Protein AF-A0A2X0QXG5-F1 (afdb_monomer_lite)

pLDDT: mean 84.21, std 16.76, range [37.66, 98.19]

Structure (mmCIF, N/CA/C/O backbone):
data_AF-A0A2X0QXG5-F1
#
_entry.id   AF-A0A2X0QXG5-F1
#
loop_
_atom_site.group_PDB
_atom_site.id
_atom_site.type_symbol
_atom_site.label_atom_id
_atom_site.label_alt_id
_atom_site.label_comp_id
_atom_site.label_asym_id
_atom_site.label_entity_id
_atom_site.label_seq_id
_atom_site.pdbx_PDB_ins_code
_atom_site.Cartn_x
_atom_site.Cartn_y
_atom_site.Cartn_z
_atom_site.occupancy
_atom_site.B_iso_or_equiv
_atom_site.auth_seq_id
_atom_site.auth_comp_id
_atom_site.auth_asym_id
_atom_site.auth_atom_id
_atom_site.pdbx_PDB_model_num
ATOM 1 N N . MET A 1 1 ? 13.123 12.996 -19.756 1.00 46.84 1 MET A N 1
ATOM 2 C CA . MET A 1 1 ? 12.658 12.753 -18.371 1.00 46.84 1 MET A CA 1
ATOM 3 C C . MET A 1 1 ? 13.563 11.671 -17.808 1.00 46.84 1 MET A C 1
ATOM 5 O O . MET A 1 1 ? 13.682 10.649 -18.463 1.00 46.84 1 MET A O 1
ATOM 9 N N . VAL A 1 2 ? 14.265 11.907 -16.695 1.00 45.12 2 VAL A N 1
ATOM 10 C CA . VAL A 1 2 ? 15.349 11.027 -16.186 1.00 45.12 2 VAL A CA 1
ATOM 11 C C . VAL A 1 2 ? 14.906 9.557 -16.046 1.00 45.12 2 VAL A C 1
ATOM 13 O O . VAL A 1 2 ? 15.697 8.640 -16.245 1.00 45.12 2 VAL A O 1
ATOM 16 N N . ASP A 1 3 ? 13.615 9.329 -15.811 1.00 49.81 3 ASP A N 1
ATOM 17 C CA . ASP A 1 3 ? 13.013 7.997 -15.715 1.00 49.81 3 ASP A CA 1
ATOM 18 C C . ASP A 1 3 ? 13.020 7.207 -17.041 1.00 49.81 3 ASP A C 1
ATOM 20 O O . ASP A 1 3 ? 13.172 5.988 -17.020 1.00 49.81 3 ASP A O 1
ATOM 24 N N . GLN A 1 4 ? 12.925 7.879 -18.197 1.00 52.50 4 GLN A N 1
ATOM 25 C CA . GLN A 1 4 ? 12.982 7.230 -19.519 1.00 52.50 4 GLN A CA 1
ATOM 26 C C . GLN A 1 4 ? 14.390 6.722 -19.856 1.00 52.50 4 GLN A C 1
ATOM 28 O O . GLN A 1 4 ? 14.533 5.674 -20.478 1.00 52.50 4 GLN A O 1
ATOM 33 N N . GLU A 1 5 ? 15.429 7.438 -19.423 1.00 55.03 5 GLU A N 1
ATOM 34 C CA . GLU A 1 5 ? 16.825 7.057 -19.672 1.00 55.03 5 GLU A CA 1
ATOM 35 C C . GLU A 1 5 ? 17.264 5.901 -18.761 1.00 55.03 5 GLU A C 1
ATOM 37 O O . GLU A 1 5 ? 17.983 5.007 -19.199 1.00 55.03 5 GLU A O 1
ATOM 42 N N . ILE A 1 6 ? 16.783 5.873 -17.510 1.00 56.31 6 ILE A N 1
ATOM 43 C CA . ILE A 1 6 ? 17.061 4.783 -16.560 1.00 56.31 6 ILE A CA 1
ATOM 44 C C . ILE A 1 6 ? 16.283 3.512 -16.930 1.00 56.31 6 ILE A C 1
ATOM 46 O O . ILE A 1 6 ? 16.838 2.419 -16.839 1.00 56.31 6 ILE A O 1
ATOM 50 N N . GLY A 1 7 ? 15.030 3.637 -17.382 1.00 54.19 7 GLY A N 1
ATOM 51 C CA . GLY A 1 7 ? 14.205 2.497 -17.802 1.00 54.19 7 GLY A CA 1
ATOM 52 C C . GLY A 1 7 ? 14.718 1.771 -19.052 1.00 54.19 7 GLY A C 1
ATOM 53 O O . GLY A 1 7 ? 14.403 0.600 -19.239 1.00 54.19 7 GLY A O 1
ATOM 54 N N . ALA A 1 8 ? 15.541 2.431 -19.875 1.00 56.75 8 ALA A N 1
ATOM 55 C CA . ALA A 1 8 ? 16.161 1.846 -21.066 1.00 56.75 8 ALA A CA 1
ATOM 56 C C . ALA A 1 8 ? 17.422 1.007 -20.767 1.00 56.75 8 ALA A C 1
ATOM 58 O O . ALA A 1 8 ? 17.958 0.358 -21.666 1.00 56.75 8 ALA A O 1
ATOM 59 N N . LEU A 1 9 ? 17.924 1.014 -19.526 1.00 51.09 9 LEU A N 1
ATOM 60 C CA . LEU A 1 9 ? 19.074 0.200 -19.134 1.00 51.09 9 LEU A CA 1
ATOM 61 C C . LEU A 1 9 ? 18.639 -1.250 -18.895 1.00 51.09 9 LEU A C 1
ATOM 63 O O . LEU A 1 9 ? 17.726 -1.527 -18.114 1.00 51.09 9 LEU A O 1
ATOM 67 N N . THR A 1 10 ? 19.345 -2.196 -19.511 1.00 48.00 10 THR A N 1
ATOM 68 C CA . THR A 1 10 ? 19.063 -3.631 -19.387 1.00 48.00 10 THR A CA 1
ATOM 69 C C . THR A 1 10 ? 19.078 -4.068 -17.916 1.00 48.00 10 THR A C 1
ATOM 71 O O . THR A 1 10 ? 20.074 -3.900 -17.210 1.00 48.00 10 THR A O 1
ATOM 74 N N . GLY A 1 11 ? 17.954 -4.612 -17.436 1.00 56.47 11 GLY A N 1
ATOM 75 C CA . GLY A 1 11 ? 17.733 -4.981 -16.027 1.00 56.47 11 GLY A CA 1
ATOM 76 C C . GLY A 1 11 ? 17.041 -3.915 -15.159 1.00 56.47 11 GLY A C 1
ATOM 77 O O . GLY A 1 11 ? 16.532 -4.257 -14.091 1.00 56.47 11 GLY A O 1
ATOM 78 N N . TYR A 1 12 ? 16.950 -2.667 -15.628 1.00 53.38 12 TYR A N 1
ATOM 79 C CA . TYR A 1 12 ? 16.123 -1.596 -15.047 1.00 53.38 12 TYR A CA 1
ATOM 80 C C . TYR A 1 12 ? 14.772 -1.432 -15.754 1.00 53.38 12 TYR A C 1
ATOM 82 O O . TYR A 1 12 ? 13.880 -0.791 -15.210 1.00 53.38 12 TYR A O 1
ATOM 90 N N . GLU 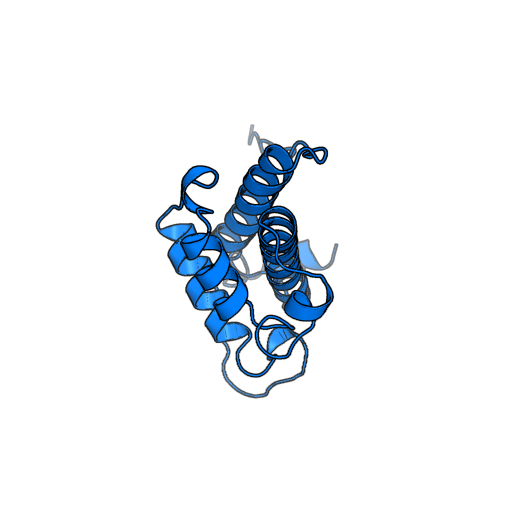A 1 13 ? 14.569 -2.116 -16.881 1.00 60.72 13 GLU A N 1
ATOM 91 C CA . GLU A 1 13 ? 13.291 -2.208 -17.611 1.00 60.72 13 GLU A CA 1
ATOM 92 C C . GLU A 1 13 ? 12.106 -2.599 -16.709 1.00 60.72 13 GLU A C 1
ATOM 94 O O . GLU A 1 13 ? 10.959 -2.235 -16.953 1.00 60.72 13 GLU A O 1
ATOM 99 N N . PHE A 1 14 ? 12.388 -3.334 -15.629 1.00 72.19 14 PHE A N 1
ATOM 100 C CA . PHE A 1 14 ? 11.382 -3.850 -14.707 1.00 72.19 14 PHE A CA 1
ATOM 101 C C . PHE A 1 14 ? 11.354 -3.134 -13.356 1.00 72.19 14 PHE A C 1
ATOM 103 O O . PHE A 1 14 ? 10.534 -3.517 -12.520 1.00 72.19 14 PHE A O 1
ATOM 110 N N . VAL A 1 15 ? 12.235 -2.162 -13.088 1.00 80.81 15 VAL A N 1
ATOM 111 C CA . VAL A 1 15 ? 12.434 -1.571 -11.753 1.00 80.81 15 VAL A CA 1
ATOM 112 C C . VAL A 1 15 ? 12.478 -0.048 -11.843 1.00 80.81 15 VAL A C 1
ATOM 114 O O . VAL A 1 15 ? 13.339 0.523 -12.500 1.00 80.81 15 VAL A O 1
ATOM 117 N N . SER A 1 16 ? 11.585 0.618 -11.115 1.00 85.38 16 SER A N 1
ATOM 118 C CA . SER A 1 16 ? 11.540 2.084 -11.060 1.00 85.38 16 SER A CA 1
ATOM 119 C C . SER A 1 16 ? 12.600 2.658 -10.095 1.00 85.38 16 SER A C 1
ATOM 121 O O . SER A 1 16 ? 13.121 1.942 -9.235 1.00 85.38 16 SER A O 1
ATOM 123 N N . PRO A 1 17 ? 12.929 3.959 -10.138 1.00 86.44 17 PRO A N 1
ATOM 124 C CA . PRO A 1 17 ? 13.794 4.560 -9.124 1.00 86.44 17 PRO A CA 1
ATOM 125 C C . PRO A 1 17 ? 13.221 4.449 -7.698 1.00 86.44 17 PRO A C 1
ATOM 127 O O . PRO A 1 17 ? 12.008 4.400 -7.489 1.00 86.44 17 PRO A O 1
ATOM 130 N N . THR A 1 18 ? 14.091 4.463 -6.679 1.00 87.25 18 THR A N 1
ATOM 131 C CA . THR A 1 18 ? 13.674 4.377 -5.258 1.00 87.25 18 THR A CA 1
ATOM 132 C C . THR A 1 18 ? 12.596 5.406 -4.866 1.00 87.25 18 THR A C 1
ATOM 134 O O . THR A 1 18 ? 11.663 5.013 -4.160 1.00 87.25 18 THR A O 1
ATOM 137 N N . PRO A 1 19 ? 12.648 6.679 -5.319 1.00 88.94 19 PRO A N 1
ATOM 138 C CA . PRO A 1 19 ? 11.583 7.645 -5.046 1.00 88.94 19 PRO A CA 1
ATOM 139 C C . PRO A 1 19 ? 10.197 7.198 -5.530 1.00 88.94 19 PRO A C 1
ATOM 141 O O . PRO A 1 19 ? 9.219 7.389 -4.812 1.00 88.94 19 PRO A O 1
ATOM 144 N N . ALA A 1 20 ? 10.104 6.535 -6.686 1.00 91.25 20 ALA A N 1
ATOM 145 C CA . ALA A 1 20 ? 8.836 6.019 -7.199 1.00 91.25 20 ALA A CA 1
ATOM 146 C C . ALA A 1 20 ? 8.270 4.913 -6.294 1.00 91.25 20 ALA A C 1
ATOM 148 O O . ALA A 1 20 ? 7.096 4.950 -5.926 1.00 91.25 20 ALA A O 1
ATOM 149 N N . TYR A 1 21 ? 9.113 3.981 -5.831 1.00 92.06 21 TYR A N 1
ATOM 150 C CA . TYR A 1 21 ? 8.695 2.976 -4.843 1.00 92.06 21 TYR A CA 1
ATOM 151 C C . TYR A 1 21 ? 8.288 3.594 -3.508 1.00 92.06 21 TYR A C 1
ATOM 153 O O . TYR A 1 21 ? 7.337 3.118 -2.890 1.00 92.06 21 TYR A O 1
ATOM 161 N N . PHE A 1 22 ? 8.989 4.635 -3.051 1.00 91.25 22 PHE A N 1
ATOM 162 C CA . PHE A 1 22 ? 8.617 5.359 -1.839 1.00 91.25 22 PHE A CA 1
ATOM 163 C C . PHE A 1 22 ? 7.214 5.966 -1.970 1.00 91.25 22 PHE A C 1
ATOM 165 O O . PHE A 1 22 ? 6.382 5.757 -1.086 1.00 91.25 22 PHE A O 1
ATOM 172 N N . LEU A 1 23 ? 6.933 6.645 -3.085 1.00 93.50 23 LEU A N 1
ATOM 173 C CA . LEU A 1 23 ? 5.630 7.256 -3.353 1.00 93.50 23 LEU A CA 1
ATOM 174 C C . LEU A 1 23 ? 4.520 6.214 -3.499 1.00 93.50 23 LEU A C 1
ATOM 176 O O . LEU A 1 23 ? 3.494 6.345 -2.837 1.00 93.50 23 LEU A O 1
ATOM 180 N N . ALA A 1 24 ? 4.727 5.155 -4.286 1.00 94.69 24 ALA A N 1
ATOM 181 C CA . ALA A 1 24 ? 3.734 4.093 -4.453 1.00 94.69 24 ALA A CA 1
ATOM 182 C C . ALA A 1 24 ? 3.414 3.400 -3.123 1.00 94.69 24 ALA A C 1
ATOM 184 O O . ALA A 1 24 ? 2.250 3.235 -2.764 1.00 94.69 24 ALA A O 1
ATOM 185 N N . MET A 1 25 ? 4.441 3.052 -2.344 1.00 94.75 25 MET A N 1
ATOM 186 C CA . MET A 1 25 ? 4.270 2.442 -1.026 1.00 94.75 25 MET A CA 1
ATOM 187 C C . MET A 1 25 ? 3.493 3.361 -0.077 1.00 94.75 25 MET A C 1
ATOM 189 O O . MET A 1 25 ? 2.566 2.909 0.597 1.00 94.75 25 MET A O 1
ATOM 193 N N . HIS A 1 26 ? 3.831 4.652 -0.050 1.00 93.31 26 HIS A N 1
ATOM 194 C CA . HIS A 1 26 ? 3.142 5.613 0.804 1.00 93.31 26 HIS A CA 1
ATOM 195 C C . HIS A 1 26 ? 1.698 5.864 0.350 1.00 93.31 26 HIS A C 1
ATOM 197 O O . HIS A 1 26 ? 0.801 5.928 1.185 1.00 93.31 26 HIS A O 1
ATOM 203 N N . GLY A 1 27 ? 1.452 5.931 -0.959 1.00 95.56 27 GLY A N 1
ATOM 204 C CA . GLY A 1 27 ? 0.111 6.033 -1.533 1.00 95.56 27 GLY A CA 1
ATOM 205 C C . GLY A 1 27 ? -0.767 4.830 -1.182 1.00 95.56 27 GLY A C 1
ATOM 206 O O . GLY A 1 27 ? -1.913 5.007 -0.770 1.00 95.56 27 GLY A O 1
ATOM 207 N N . ILE A 1 28 ? -0.214 3.614 -1.238 1.00 97.19 28 ILE A N 1
ATOM 208 C CA . ILE A 1 28 ? -0.892 2.392 -0.779 1.00 97.19 28 ILE A CA 1
ATOM 209 C C . ILE A 1 28 ? -1.219 2.488 0.719 1.00 97.19 28 ILE A C 1
ATOM 211 O O . ILE A 1 28 ? -2.348 2.210 1.121 1.00 97.19 28 ILE A O 1
ATOM 215 N N . GLU A 1 29 ? -0.265 2.903 1.562 1.00 96.19 29 GLU A N 1
ATOM 216 C CA . GLU A 1 29 ? -0.502 3.074 3.003 1.00 96.19 29 GLU A CA 1
ATOM 217 C C . GLU A 1 29 ? -1.627 4.083 3.280 1.00 96.19 29 GLU A C 1
ATOM 219 O O . GLU A 1 29 ? -2.518 3.805 4.084 1.00 96.19 29 GLU A O 1
ATOM 224 N N . LEU A 1 30 ? -1.611 5.235 2.606 1.00 95.75 30 LEU A N 1
ATOM 225 C CA . LEU A 1 30 ? -2.638 6.268 2.746 1.00 95.75 30 LEU A CA 1
ATOM 226 C C . LEU A 1 30 ? -4.009 5.780 2.269 1.00 95.75 30 LEU A C 1
ATOM 228 O O . LEU A 1 30 ? -5.003 6.016 2.950 1.00 95.75 30 LEU A O 1
ATOM 232 N N . THR A 1 31 ? -4.057 5.040 1.163 1.00 97.56 31 THR A N 1
ATOM 233 C CA . THR A 1 31 ? -5.290 4.429 0.646 1.00 97.56 31 THR A CA 1
ATOM 234 C C . THR A 1 31 ? -5.896 3.465 1.668 1.00 97.56 31 THR A C 1
ATOM 236 O O . THR A 1 31 ? -7.083 3.543 1.985 1.00 97.56 31 THR A O 1
ATOM 239 N N . LEU A 1 32 ? -5.076 2.594 2.262 1.00 97.88 32 LEU A N 1
ATOM 240 C CA . LEU A 1 32 ? -5.528 1.680 3.314 1.00 97.88 32 LEU A CA 1
ATOM 241 C C . LEU A 1 32 ? -6.002 2.441 4.557 1.00 97.88 32 LEU A C 1
ATOM 243 O O . LEU A 1 32 ? -7.010 2.078 5.154 1.00 97.88 32 LEU A O 1
ATOM 247 N N . LYS A 1 33 ? -5.317 3.520 4.943 1.00 97.00 33 LYS A N 1
ATOM 248 C CA . LYS A 1 33 ? -5.751 4.377 6.055 1.00 97.00 33 LYS A CA 1
ATOM 249 C C . LYS A 1 33 ? -7.082 5.065 5.777 1.00 97.00 33 LYS A C 1
ATOM 251 O O . LYS A 1 33 ? -7.900 5.129 6.686 1.00 97.00 33 LYS A O 1
ATOM 256 N N . ALA A 1 34 ? -7.325 5.522 4.551 1.00 97.00 34 ALA A N 1
ATOM 257 C CA . ALA A 1 34 ? -8.614 6.084 4.157 1.00 97.00 34 ALA A CA 1
ATOM 258 C C . ALA A 1 34 ? -9.737 5.040 4.272 1.00 97.00 34 ALA A C 1
ATOM 260 O O . ALA A 1 34 ? -10.784 5.327 4.849 1.00 97.00 34 ALA A O 1
ATOM 261 N N . PHE A 1 35 ? -9.489 3.803 3.823 1.00 97.94 35 PHE A N 1
ATOM 262 C CA . PHE A 1 35 ? -10.426 2.696 4.026 1.00 97.94 35 PHE A CA 1
ATOM 263 C C . PHE A 1 35 ? -10.685 2.434 5.517 1.00 97.94 35 PHE A C 1
ATOM 265 O O . PHE A 1 35 ? -11.831 2.335 5.943 1.00 97.94 35 PHE A O 1
ATOM 272 N N . LEU A 1 36 ? -9.638 2.363 6.340 1.00 97.88 36 LEU A N 1
ATOM 273 C CA . LEU A 1 36 ? -9.775 2.144 7.781 1.00 97.88 36 LEU A CA 1
ATOM 274 C C . LEU A 1 36 ? -10.534 3.275 8.488 1.00 97.88 36 LEU A C 1
ATOM 276 O O . LEU A 1 36 ? -11.361 2.993 9.355 1.00 97.88 36 LEU A O 1
ATOM 280 N N . LEU A 1 37 ? -10.280 4.527 8.100 1.00 96.94 37 LEU A N 1
ATOM 281 C CA . LEU A 1 37 ? -11.008 5.702 8.579 1.00 96.94 37 LEU A CA 1
ATOM 282 C C . LEU A 1 37 ? -12.501 5.574 8.251 1.00 96.94 37 LEU A C 1
ATOM 284 O O . LEU A 1 37 ? -13.343 5.719 9.132 1.00 96.94 37 LEU A O 1
ATOM 288 N N . TYR A 1 38 ? -12.828 5.214 7.005 1.00 96.62 38 TYR A N 1
ATOM 289 C CA . TYR A 1 38 ? -14.205 4.969 6.572 1.00 96.62 38 TYR A CA 1
ATOM 290 C C . TYR A 1 38 ? -14.878 3.824 7.348 1.00 96.62 38 TYR A C 1
ATOM 292 O O . TYR A 1 38 ? -16.072 3.875 7.629 1.00 96.62 38 TYR A O 1
ATOM 300 N N . ARG A 1 39 ? -14.112 2.806 7.760 1.00 97.00 39 ARG A N 1
ATOM 301 C CA . ARG A 1 39 ? -14.595 1.697 8.604 1.00 97.00 39 ARG A CA 1
ATOM 302 C C . ARG A 1 39 ? -14.630 2.025 10.104 1.00 97.00 39 ARG A C 1
ATOM 304 O O . ARG A 1 39 ? -14.880 1.126 10.905 1.00 97.00 39 ARG A O 1
ATOM 311 N N . GLY A 1 40 ? -14.419 3.285 10.487 1.00 96.50 40 GLY A N 1
ATOM 312 C CA . GLY A 1 40 ? -14.660 3.785 11.841 1.00 96.50 40 GLY A CA 1
ATOM 313 C C . GLY A 1 40 ? -13.433 3.871 12.749 1.00 96.50 40 GLY A C 1
ATOM 314 O O . GLY A 1 40 ? -13.598 4.179 13.927 1.00 96.50 40 GLY A O 1
ATOM 315 N N . LEU A 1 41 ? -12.214 3.631 12.246 1.00 96.94 41 LEU A N 1
ATOM 316 C CA . LEU A 1 41 ? -11.006 3.970 13.011 1.00 96.94 41 LEU A CA 1
ATOM 317 C C . LEU A 1 41 ? -10.851 5.491 13.060 1.00 96.94 41 LEU A C 1
ATOM 319 O O . LEU A 1 41 ? -11.085 6.176 12.071 1.00 96.94 41 LEU A O 1
ATOM 323 N N . SER A 1 42 ? -10.408 6.031 14.189 1.00 96.06 42 SER A N 1
ATOM 324 C CA . SER A 1 42 ? -10.138 7.463 14.333 1.00 96.06 42 SER A CA 1
ATOM 325 C C . SER A 1 42 ? -8.777 7.868 13.748 1.00 96.06 42 SER A C 1
ATOM 327 O O . SER A 1 42 ? -7.829 7.081 13.718 1.00 96.06 42 SER A O 1
ATOM 329 N N . ASP A 1 43 ? -8.623 9.142 13.369 1.00 93.94 43 ASP A N 1
ATOM 330 C CA . ASP A 1 43 ? -7.323 9.706 12.956 1.00 93.94 43 ASP A CA 1
ATOM 331 C C . ASP A 1 43 ? -6.240 9.503 14.037 1.00 93.94 43 ASP A C 1
ATOM 333 O O . ASP A 1 43 ? -5.097 9.154 13.733 1.00 93.94 43 ASP A O 1
ATOM 337 N N . LYS A 1 44 ? -6.616 9.606 15.320 1.00 94.81 44 LYS A N 1
ATOM 338 C CA . LYS A 1 44 ? -5.719 9.337 16.454 1.00 94.81 44 LYS A CA 1
ATOM 339 C C . LYS A 1 44 ? -5.194 7.898 16.446 1.00 94.81 44 LYS A C 1
ATOM 341 O O . LYS A 1 44 ? -4.004 7.684 16.678 1.00 94.81 44 LYS A O 1
ATOM 346 N N . GLU A 1 45 ? -6.052 6.916 16.174 1.00 94.06 45 GLU A N 1
ATOM 347 C CA . GLU A 1 45 ? -5.633 5.517 16.039 1.00 94.06 45 GLU A CA 1
ATOM 348 C C . GLU A 1 45 ? -4.721 5.326 14.826 1.00 94.06 45 GLU A C 1
ATOM 350 O O . GLU A 1 45 ? -3.671 4.696 14.952 1.00 94.06 45 GLU A O 1
ATOM 355 N N . LEU A 1 46 ? -5.050 5.921 13.677 1.00 94.06 46 LEU A N 1
ATOM 356 C CA . LEU A 1 46 ? -4.262 5.791 12.444 1.00 94.06 46 LEU A CA 1
ATOM 357 C C . LEU A 1 46 ? -2.870 6.441 12.531 1.00 94.06 46 LEU A C 1
ATOM 359 O O . LEU A 1 46 ? -1.937 6.003 11.850 1.00 94.06 46 LEU A O 1
ATOM 363 N N . ARG A 1 47 ? -2.711 7.457 13.388 1.00 91.50 47 ARG A N 1
ATOM 364 C CA . ARG A 1 47 ? -1.420 8.083 13.726 1.00 91.50 47 ARG A CA 1
ATOM 365 C C . ARG A 1 47 ? -0.633 7.342 14.805 1.00 91.50 47 ARG A C 1
ATOM 367 O O . ARG A 1 47 ? 0.546 7.635 14.996 1.00 91.50 47 ARG A O 1
ATOM 374 N N . SER A 1 48 ? -1.257 6.408 15.522 1.00 92.12 48 SER A N 1
ATOM 375 C CA . SER A 1 48 ? -0.577 5.634 16.561 1.00 92.12 48 SER A CA 1
ATOM 376 C C . SER A 1 48 ? 0.555 4.789 15.975 1.00 92.12 48 SER A C 1
ATOM 378 O O . SER A 1 48 ? 0.557 4.461 14.793 1.00 92.12 48 SER A O 1
ATOM 380 N N . LYS A 1 49 ? 1.493 4.339 16.814 1.00 86.88 49 LYS A N 1
ATOM 381 C CA . LYS A 1 49 ? 2.588 3.443 16.398 1.00 86.88 49 LYS A CA 1
ATOM 382 C C . LYS A 1 49 ? 2.101 2.146 15.727 1.00 86.88 49 LYS A C 1
ATOM 384 O O . LYS A 1 49 ? 2.860 1.532 14.989 1.00 86.88 49 LYS A O 1
ATOM 389 N N . GLN A 1 50 ? 0.862 1.724 15.985 1.00 88.56 50 GLN A N 1
ATOM 390 C CA . GLN A 1 50 ? 0.292 0.506 15.412 1.00 88.56 50 GLN A CA 1
ATOM 391 C C . GLN A 1 50 ? 0.019 0.624 13.908 1.00 88.56 50 GLN A C 1
ATOM 393 O O . GLN A 1 50 ? 0.166 -0.363 13.197 1.00 88.56 50 GLN A O 1
ATOM 398 N N . TYR A 1 51 ? -0.386 1.803 13.431 1.00 90.81 51 TYR A N 1
ATOM 399 C CA . TYR A 1 51 ? -0.767 2.032 12.029 1.00 90.81 51 TYR A CA 1
ATOM 400 C C . TYR A 1 51 ? 0.066 3.142 11.359 1.00 90.81 51 TYR A C 1
ATOM 402 O O . TYR A 1 51 ? 0.089 3.283 10.136 1.00 90.81 51 TYR A O 1
ATOM 410 N N . GLY A 1 52 ? 0.800 3.927 12.142 1.00 84.50 52 GLY A N 1
ATOM 411 C CA . GLY A 1 52 ? 1.701 4.979 11.696 1.00 84.50 52 GLY A CA 1
ATOM 412 C C . GLY A 1 52 ? 2.933 4.399 11.013 1.00 84.50 52 GLY A C 1
ATOM 413 O O . GLY A 1 52 ? 3.830 3.892 11.681 1.00 84.50 52 GLY A O 1
ATOM 414 N N . HIS A 1 53 ? 2.987 4.505 9.683 1.00 84.00 53 HIS A N 1
ATOM 415 C CA . HIS A 1 53 ? 4.083 4.006 8.851 1.00 84.00 53 HIS A CA 1
ATOM 416 C C . HIS A 1 53 ? 4.270 2.485 8.877 1.00 84.00 53 HIS A C 1
ATOM 418 O O . HIS A 1 53 ? 5.356 1.986 8.567 1.00 84.00 53 HIS A O 1
ATOM 424 N N . ASP A 1 54 ? 3.212 1.752 9.236 1.00 90.25 54 ASP A N 1
ATOM 425 C CA . ASP A 1 54 ? 3.171 0.293 9.208 1.00 90.25 54 ASP A CA 1
ATOM 426 C C . ASP A 1 54 ? 2.167 -0.188 8.152 1.00 90.25 54 ASP A C 1
ATOM 428 O O . ASP A 1 54 ? 0.987 -0.449 8.420 1.00 90.25 54 ASP A O 1
ATOM 432 N N . LEU A 1 55 ? 2.670 -0.322 6.922 1.00 93.38 55 LEU A N 1
ATOM 433 C CA . LEU A 1 55 ? 1.923 -0.859 5.787 1.00 93.38 55 LEU A CA 1
ATOM 434 C C . LEU A 1 55 ? 1.340 -2.250 6.086 1.00 93.38 55 LEU A C 1
ATOM 436 O O . LEU A 1 55 ? 0.208 -2.548 5.705 1.00 93.38 55 LEU A O 1
ATOM 440 N N . LYS A 1 56 ? 2.088 -3.108 6.794 1.00 94.88 56 LYS A N 1
ATOM 441 C CA . LYS A 1 56 ? 1.652 -4.475 7.106 1.00 94.88 56 LYS A CA 1
ATOM 442 C C . LYS A 1 56 ? 0.453 -4.457 8.047 1.00 94.88 56 LYS A C 1
ATOM 444 O O . LYS A 1 56 ? -0.501 -5.206 7.828 1.00 94.88 56 LYS A O 1
ATOM 449 N N . ALA A 1 57 ? 0.498 -3.623 9.082 1.00 95.44 57 ALA A N 1
ATOM 450 C CA . ALA A 1 57 ? -0.593 -3.479 10.034 1.00 95.44 57 ALA A CA 1
ATOM 451 C C . ALA A 1 57 ? -1.848 -2.900 9.371 1.00 95.44 57 ALA A C 1
ATOM 453 O O . ALA A 1 57 ? -2.929 -3.468 9.546 1.00 95.44 57 ALA A O 1
ATOM 454 N N . CYS A 1 58 ? -1.700 -1.845 8.560 1.00 97.00 58 CYS A N 1
ATOM 455 C CA . CYS A 1 58 ? -2.812 -1.249 7.817 1.00 97.00 58 CYS A CA 1
ATOM 456 C C . CYS A 1 58 ? -3.466 -2.270 6.879 1.00 97.00 58 CYS A C 1
ATOM 458 O O . CYS A 1 58 ? -4.687 -2.427 6.878 1.00 97.00 58 CYS A O 1
ATOM 460 N N . TYR A 1 59 ? -2.658 -3.021 6.128 1.00 97.38 59 TYR A N 1
ATOM 461 C CA . TYR A 1 59 ? -3.161 -4.007 5.179 1.00 97.38 59 TYR A CA 1
ATOM 462 C C . TYR A 1 59 ? -3.875 -5.172 5.872 1.00 97.38 59 TYR A C 1
ATOM 464 O O . TYR A 1 59 ? -4.981 -5.550 5.483 1.00 97.38 59 TYR A O 1
ATOM 472 N N . ARG A 1 60 ? -3.291 -5.717 6.949 1.00 97.62 60 ARG A N 1
ATOM 473 C CA . ARG A 1 60 ? -3.935 -6.771 7.747 1.00 97.62 60 ARG A CA 1
ATOM 474 C C . ARG A 1 60 ? -5.280 -6.298 8.297 1.00 97.62 60 ARG A C 1
ATOM 476 O O . ARG A 1 60 ? -6.275 -6.989 8.099 1.00 97.62 60 ARG A O 1
ATOM 483 N N . LYS A 1 61 ? -5.314 -5.119 8.928 1.00 98.06 61 LYS A N 1
ATOM 484 C CA . LYS A 1 61 ? -6.543 -4.590 9.527 1.00 98.06 61 LYS A CA 1
ATOM 485 C C . LYS A 1 61 ? -7.613 -4.293 8.479 1.00 98.06 61 LYS A C 1
ATOM 487 O O . LYS A 1 61 ? -8.782 -4.574 8.708 1.00 98.06 61 LYS A O 1
ATOM 492 N N . SER A 1 62 ? -7.217 -3.799 7.308 1.00 98.19 62 SER A N 1
ATOM 493 C CA . SER A 1 62 ? -8.153 -3.546 6.207 1.00 98.19 62 SER A CA 1
ATOM 494 C C . SER A 1 62 ? -8.817 -4.840 5.735 1.00 98.19 62 SER A C 1
ATOM 496 O O . SER A 1 62 ? -10.029 -4.872 5.546 1.00 98.19 62 SER A O 1
ATOM 498 N N . LYS A 1 63 ? -8.061 -5.943 5.627 1.00 98.00 63 LYS A N 1
ATOM 499 C CA . LYS A 1 63 ? -8.640 -7.260 5.312 1.00 98.00 63 LYS A CA 1
ATOM 500 C C . LYS A 1 63 ? -9.610 -7.751 6.385 1.00 98.00 63 LYS A C 1
ATOM 502 O O . LYS A 1 63 ? -10.681 -8.228 6.031 1.00 98.00 63 LYS A O 1
ATOM 507 N N . GLU A 1 64 ? -9.269 -7.603 7.667 1.00 98.12 64 GLU A N 1
ATOM 508 C CA . GLU A 1 64 ? -10.178 -7.935 8.782 1.00 98.12 64 GLU A CA 1
ATOM 509 C C . GLU A 1 64 ? -11.494 -7.151 8.702 1.00 98.12 64 GLU A C 1
ATOM 511 O O . GLU A 1 64 ? -12.550 -7.676 9.036 1.00 98.12 64 GLU A O 1
ATOM 516 N N . LEU A 1 65 ? -11.435 -5.903 8.230 1.00 98.06 65 LEU A N 1
ATOM 517 C CA . LEU A 1 65 ? -12.598 -5.038 8.050 1.00 98.06 65 LEU A CA 1
ATOM 518 C C . LEU A 1 65 ? -13.222 -5.148 6.652 1.00 98.06 65 LEU A C 1
ATOM 520 O O . LEU A 1 65 ? -14.001 -4.279 6.275 1.00 98.06 65 LEU A O 1
ATOM 524 N N . GLY A 1 66 ? -12.932 -6.200 5.884 1.00 98.00 66 GLY A N 1
ATOM 525 C CA . GLY A 1 66 ? -13.646 -6.503 4.642 1.00 98.00 66 GLY A CA 1
ATOM 526 C C . GLY A 1 66 ? -13.104 -5.839 3.376 1.00 98.00 66 GLY A C 1
ATOM 527 O O . GLY A 1 66 ? -13.837 -5.750 2.405 1.00 98.00 66 GLY A O 1
ATOM 528 N N . LEU A 1 67 ? -11.837 -5.413 3.323 1.00 98.12 67 LEU A N 1
ATOM 529 C CA . LEU A 1 67 ? -11.232 -4.886 2.084 1.00 98.12 67 LEU A CA 1
ATOM 530 C C . LEU A 1 67 ? -11.447 -5.814 0.872 1.00 98.12 67 LEU A C 1
ATOM 532 O O . LEU A 1 67 ? -11.699 -5.349 -0.233 1.00 98.12 67 LEU A O 1
ATOM 536 N N . LEU A 1 68 ? -11.390 -7.132 1.078 1.00 97.62 68 LEU A N 1
ATOM 537 C CA . LEU A 1 68 ? -11.531 -8.115 -0.003 1.00 97.62 68 LEU A CA 1
ATOM 538 C C . LEU A 1 68 ? -12.956 -8.213 -0.573 1.00 97.62 68 LEU A C 1
ATOM 540 O O . LEU A 1 68 ? -13.156 -8.909 -1.560 1.00 97.62 68 LEU A O 1
ATOM 544 N N . THR A 1 69 ? -13.946 -7.535 0.020 1.00 97.25 69 THR A N 1
ATOM 545 C CA . THR A 1 69 ? -15.295 -7.447 -0.565 1.00 97.25 69 THR A CA 1
ATOM 546 C C . THR A 1 69 ? -15.400 -6.357 -1.629 1.00 97.25 69 THR A C 1
ATOM 548 O O . THR A 1 69 ? -16.391 -6.318 -2.347 1.00 97.25 69 THR A O 1
ATOM 551 N N . ILE A 1 70 ? -14.422 -5.447 -1.697 1.00 96.56 70 ILE A N 1
ATOM 552 C CA . ILE A 1 70 ? -14.390 -4.326 -2.651 1.00 96.56 70 ILE A CA 1
ATOM 553 C C . ILE A 1 70 ? -13.170 -4.364 -3.571 1.00 96.56 70 ILE A C 1
ATOM 555 O O . ILE A 1 70 ? -13.157 -3.700 -4.600 1.00 96.56 70 ILE A O 1
ATOM 559 N N . PHE A 1 71 ? -12.138 -5.114 -3.190 1.00 96.81 71 PHE A N 1
ATOM 560 C CA . PHE A 1 71 ? -10.882 -5.214 -3.911 1.00 96.81 71 PHE A CA 1
ATOM 561 C C . PHE A 1 71 ? -10.574 -6.683 -4.193 1.00 96.81 71 PHE A C 1
ATOM 563 O O . PHE A 1 71 ? -10.230 -7.444 -3.282 1.00 96.81 71 PHE A O 1
ATOM 570 N N . GLU A 1 72 ? -10.709 -7.073 -5.459 1.00 95.94 72 GLU A N 1
ATOM 571 C CA . GLU A 1 72 ? -10.327 -8.400 -5.925 1.00 95.94 72 GLU A CA 1
ATOM 572 C C . GLU A 1 72 ? -8.805 -8.487 -6.016 1.00 95.94 72 GLU A C 1
ATOM 574 O O . GLU A 1 72 ? -8.163 -7.757 -6.768 1.00 95.94 72 GLU A O 1
ATOM 579 N N . ILE A 1 73 ? -8.223 -9.376 -5.216 1.00 94.69 73 ILE A N 1
ATOM 580 C CA . ILE A 1 73 ? -6.776 -9.483 -5.100 1.00 94.69 73 ILE A CA 1
ATOM 581 C C . ILE A 1 73 ? -6.215 -10.564 -6.023 1.00 94.69 73 ILE A C 1
ATOM 583 O O . ILE A 1 73 ? -6.568 -11.739 -5.917 1.00 94.69 73 ILE A O 1
ATOM 587 N N . SER A 1 74 ? -5.267 -10.186 -6.877 1.00 95.25 74 SER A N 1
ATOM 588 C CA . SER A 1 74 ? -4.535 -11.125 -7.725 1.00 95.25 74 SER A CA 1
ATOM 589 C C . SER A 1 74 ? -3.297 -11.704 -7.028 1.00 95.25 74 SER A C 1
ATOM 591 O O . SER A 1 74 ? -2.809 -11.214 -6.004 1.00 95.25 74 SER A O 1
ATOM 593 N N . HIS A 1 75 ? -2.709 -12.745 -7.623 1.00 93.38 75 HIS A N 1
ATOM 594 C CA . HIS A 1 75 ? -1.436 -13.293 -7.148 1.00 93.38 75 HIS A CA 1
ATOM 595 C C . HIS A 1 75 ? -0.287 -12.265 -7.225 1.00 93.38 75 HIS A C 1
ATOM 597 O O . HIS A 1 75 ? 0.585 -12.233 -6.350 1.00 93.38 75 HIS A O 1
ATOM 603 N N . ASN A 1 76 ? -0.304 -11.396 -8.241 1.00 90.88 76 ASN A N 1
ATOM 604 C CA . ASN A 1 76 ? 0.686 -10.331 -8.405 1.00 90.88 76 ASN A CA 1
ATOM 605 C C . ASN A 1 76 ? 0.560 -9.269 -7.310 1.00 90.88 76 ASN A C 1
ATOM 607 O O . ASN A 1 76 ? 1.583 -8.849 -6.771 1.00 90.88 76 ASN A O 1
ATOM 611 N N . ASP A 1 77 ? -0.662 -8.925 -6.901 1.00 94.81 77 ASP A N 1
ATOM 612 C CA . ASP A 1 77 ? -0.920 -7.984 -5.804 1.00 94.81 77 ASP A CA 1
ATOM 613 C C . ASP A 1 77 ? -0.387 -8.510 -4.472 1.00 94.81 77 ASP A C 1
ATOM 615 O O . ASP A 1 77 ? 0.307 -7.802 -3.736 1.00 94.81 77 ASP A O 1
ATOM 619 N N . VAL A 1 78 ? -0.649 -9.789 -4.174 1.00 95.06 78 VAL A N 1
ATOM 620 C CA . VAL A 1 78 ? -0.117 -10.454 -2.975 1.00 95.06 78 VAL A CA 1
ATOM 621 C C . VAL A 1 78 ? 1.411 -10.404 -2.971 1.00 95.06 78 VAL A C 1
ATOM 623 O O . VAL A 1 78 ? 2.021 -10.062 -1.951 1.00 95.06 78 VAL A O 1
ATOM 626 N N . ARG A 1 79 ? 2.037 -10.716 -4.112 1.00 93.75 79 ARG A N 1
ATOM 627 C CA . ARG A 1 79 ? 3.495 -10.705 -4.266 1.00 93.75 79 ARG A CA 1
ATOM 628 C C . ARG A 1 79 ? 4.072 -9.297 -4.111 1.00 93.75 79 ARG A C 1
ATOM 6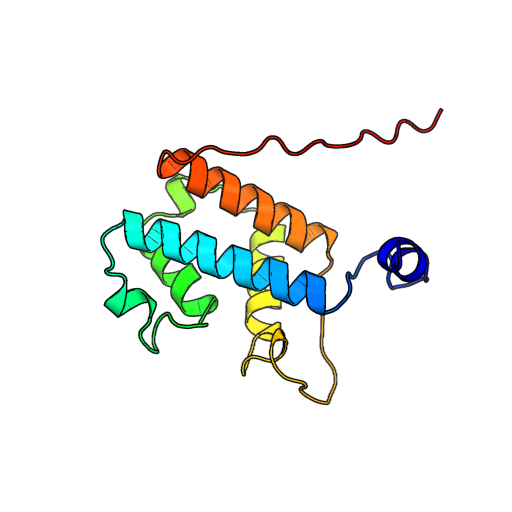30 O O . ARG A 1 79 ? 5.021 -9.122 -3.344 1.00 93.75 79 ARG A O 1
ATOM 637 N N . ALA A 1 80 ? 3.503 -8.307 -4.794 1.00 94.56 80 ALA A N 1
ATOM 638 C CA . ALA A 1 80 ? 3.931 -6.913 -4.730 1.00 94.56 80 ALA A CA 1
ATOM 639 C C . ALA A 1 80 ? 3.828 -6.375 -3.297 1.00 94.56 80 ALA A C 1
ATOM 641 O O . ALA A 1 80 ? 4.820 -5.888 -2.751 1.00 94.56 80 ALA A O 1
ATOM 642 N N . MET A 1 81 ? 2.682 -6.570 -2.638 1.00 96.25 81 MET A N 1
ATOM 643 C CA . MET A 1 81 ? 2.460 -6.146 -1.256 1.00 96.25 81 MET A CA 1
ATOM 644 C C . MET A 1 81 ? 3.464 -6.787 -0.285 1.00 96.25 81 MET A C 1
ATOM 646 O O . MET A 1 81 ? 4.057 -6.098 0.547 1.00 96.25 81 MET A O 1
ATOM 650 N N . ALA A 1 82 ? 3.715 -8.096 -0.399 1.00 95.12 82 ALA A N 1
ATOM 651 C CA . ALA A 1 82 ? 4.680 -8.791 0.455 1.00 95.12 82 ALA A CA 1
ATOM 652 C C . ALA A 1 82 ? 6.113 -8.257 0.277 1.00 95.12 82 ALA A C 1
ATOM 654 O O . ALA A 1 82 ? 6.844 -8.076 1.258 1.00 95.12 82 ALA A O 1
ATOM 655 N N . MET A 1 83 ? 6.514 -7.977 -0.966 1.00 93.94 83 MET A N 1
ATOM 656 C CA . MET A 1 83 ? 7.826 -7.406 -1.271 1.00 93.94 83 MET A CA 1
ATOM 657 C C . MET A 1 83 ? 7.951 -5.960 -0.774 1.00 93.94 83 MET A C 1
ATOM 659 O O . MET A 1 83 ? 8.964 -5.637 -0.156 1.00 93.94 83 MET A O 1
ATOM 663 N N . LEU A 1 84 ? 6.924 -5.120 -0.951 1.00 93.62 84 LEU A N 1
ATOM 664 C CA . LEU A 1 84 ? 6.893 -3.740 -0.446 1.00 93.62 84 LEU A CA 1
ATOM 665 C C . LEU A 1 84 ? 6.964 -3.683 1.085 1.00 93.62 84 LEU A C 1
ATOM 667 O O . LEU A 1 84 ? 7.751 -2.913 1.635 1.00 93.62 84 LEU A O 1
ATOM 671 N N . ILE A 1 85 ? 6.220 -4.548 1.785 1.00 92.81 85 ILE A N 1
ATOM 672 C CA . ILE A 1 85 ? 6.290 -4.675 3.250 1.00 92.81 85 ILE A CA 1
ATOM 673 C C . ILE A 1 85 ? 7.715 -5.015 3.701 1.00 92.81 85 ILE A C 1
ATOM 675 O O . ILE A 1 85 ? 8.223 -4.437 4.664 1.00 92.81 85 ILE A O 1
ATOM 679 N N . ARG A 1 86 ? 8.382 -5.947 3.009 1.00 90.81 86 ARG A N 1
ATOM 680 C CA . ARG A 1 86 ? 9.766 -6.323 3.324 1.00 90.81 86 ARG A CA 1
ATOM 681 C C . ARG A 1 86 ? 10.743 -5.183 3.037 1.00 90.81 86 ARG A C 1
ATOM 683 O O . ARG A 1 86 ? 11.650 -4.960 3.835 1.00 90.81 86 ARG A O 1
ATOM 690 N N . LEU A 1 87 ? 10.561 -4.483 1.921 1.00 88.00 87 LEU A N 1
ATOM 691 C CA . LEU A 1 87 ? 11.409 -3.377 1.485 1.00 88.00 87 LEU A CA 1
ATOM 692 C C . LEU A 1 87 ? 11.306 -2.165 2.422 1.00 88.00 87 LEU A C 1
ATOM 694 O O . LEU A 1 87 ? 12.312 -1.519 2.702 1.00 88.00 87 LEU A O 1
ATOM 698 N N . ASN A 1 88 ? 10.113 -1.903 2.965 1.00 84.88 88 ASN A N 1
ATOM 699 C CA . ASN A 1 88 ? 9.881 -0.825 3.925 1.00 84.88 88 ASN A CA 1
ATOM 700 C C . ASN A 1 88 ? 10.214 -1.205 5.383 1.00 84.88 88 ASN A C 1
ATOM 702 O O . ASN A 1 88 ? 9.974 -0.422 6.307 1.00 84.88 88 ASN A O 1
ATOM 706 N N . ARG A 1 89 ? 10.789 -2.391 5.632 1.00 80.69 89 ARG A N 1
ATOM 707 C CA . ARG A 1 89 ? 11.265 -2.757 6.973 1.00 80.69 89 ARG A CA 1
ATOM 708 C C . ARG A 1 89 ? 12.249 -1.690 7.468 1.00 80.69 89 ARG A C 1
ATOM 710 O O . ARG A 1 89 ? 13.126 -1.259 6.725 1.00 80.69 89 ARG A O 1
ATOM 717 N N . CYS A 1 90 ? 12.084 -1.254 8.717 1.00 76.19 90 CYS A N 1
ATOM 718 C CA . CYS A 1 90 ? 12.877 -0.170 9.312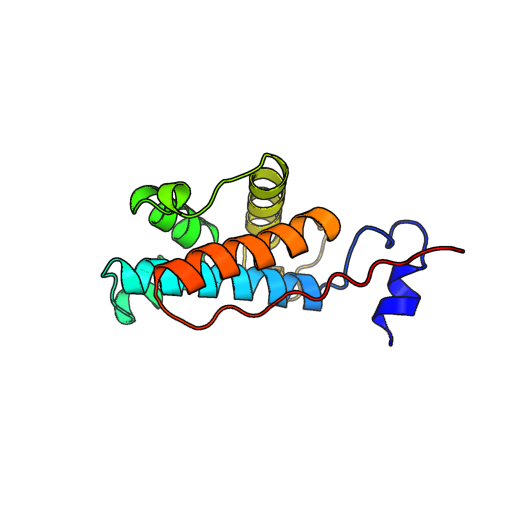 1.00 76.19 90 CYS A CA 1
ATOM 719 C C . CYS A 1 90 ? 12.841 1.144 8.506 1.00 76.19 90 CYS A C 1
ATOM 721 O O . CYS A 1 90 ? 13.820 1.887 8.513 1.00 76.19 90 CYS A O 1
ATOM 723 N N . GLN A 1 91 ? 11.732 1.428 7.807 1.00 79.00 91 GLN A N 1
ATOM 724 C CA . GLN A 1 91 ? 11.568 2.637 6.991 1.00 79.00 91 GLN A CA 1
ATOM 725 C C . GLN A 1 91 ? 12.628 2.745 5.874 1.00 79.00 91 GLN A C 1
ATOM 727 O O . GLN A 1 91 ? 13.063 3.839 5.517 1.00 79.00 91 GLN A O 1
ATOM 732 N N . GLY A 1 92 ? 13.067 1.609 5.319 1.00 75.06 92 GLY A N 1
ATOM 733 C CA . GLY A 1 92 ? 14.190 1.533 4.375 1.00 75.06 92 GLY A CA 1
ATOM 734 C C . GLY A 1 92 ? 13.972 2.185 3.005 1.00 75.06 92 GLY A C 1
ATOM 735 O O . GLY A 1 92 ? 14.922 2.268 2.225 1.00 75.06 92 GLY A O 1
ATOM 736 N N . LEU A 1 93 ? 12.754 2.645 2.709 1.00 78.38 93 LEU A N 1
ATOM 737 C CA . LEU A 1 93 ? 12.461 3.511 1.561 1.00 78.38 93 LEU A CA 1
ATOM 738 C C . LEU A 1 93 ? 12.525 5.004 1.909 1.00 78.38 93 LEU A C 1
ATOM 740 O O . LEU A 1 93 ? 12.708 5.820 1.015 1.00 78.38 93 LEU A O 1
ATOM 744 N N . ARG A 1 94 ? 12.382 5.362 3.191 1.00 76.88 94 ARG A N 1
ATOM 745 C CA . ARG A 1 94 ? 12.411 6.748 3.681 1.00 76.88 94 ARG A CA 1
ATOM 746 C C . ARG A 1 94 ? 13.816 7.193 4.078 1.00 76.88 94 ARG A C 1
ATOM 748 O O . ARG A 1 94 ? 14.169 8.347 3.871 1.00 76.88 94 ARG A O 1
ATOM 755 N N . TYR A 1 95 ? 14.607 6.289 4.649 1.00 78.06 95 TYR A N 1
ATOM 756 C CA . TYR A 1 95 ? 15.972 6.572 5.086 1.00 78.06 95 TYR A CA 1
ATOM 757 C C . TYR A 1 95 ? 16.971 5.694 4.341 1.00 78.06 95 TYR A C 1
ATOM 759 O O . TYR A 1 95 ? 16.683 4.537 4.016 1.00 78.06 95 TYR A O 1
ATOM 767 N N . ILE A 1 96 ? 18.158 6.246 4.081 1.00 75.06 96 ILE A N 1
ATOM 768 C CA . ILE A 1 96 ? 19.257 5.498 3.473 1.00 75.06 96 ILE A CA 1
ATOM 769 C C . ILE A 1 96 ? 19.606 4.342 4.412 1.00 75.06 96 ILE A C 1
ATOM 771 O O . ILE A 1 96 ? 20.015 4.538 5.551 1.00 75.06 96 ILE A O 1
ATOM 775 N N . GL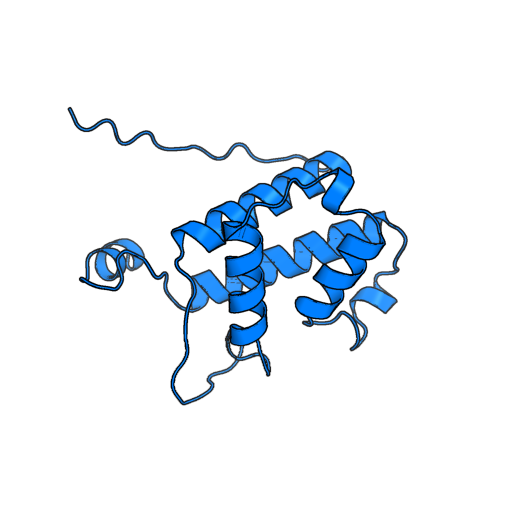N A 1 97 ? 19.415 3.130 3.908 1.00 75.12 97 GLN A N 1
ATOM 776 C CA . GLN A 1 97 ? 19.808 1.885 4.556 1.00 75.12 97 GLN A CA 1
ATOM 777 C C . GLN A 1 97 ? 20.793 1.209 3.613 1.00 75.12 97 GLN A C 1
ATOM 779 O O . GLN A 1 97 ? 20.450 0.977 2.448 1.00 75.12 97 GLN A O 1
ATOM 784 N N . THR A 1 98 ? 22.004 0.950 4.098 1.00 75.25 98 THR A N 1
ATOM 785 C CA . THR A 1 98 ? 23.068 0.302 3.327 1.00 75.25 98 THR A CA 1
ATOM 786 C C . THR A 1 98 ? 22.813 -1.203 3.211 1.00 75.25 98 THR A C 1
ATOM 788 O O . THR A 1 98 ? 22.113 -1.804 4.027 1.00 75.25 98 THR A O 1
ATOM 791 N N . GLY A 1 99 ? 23.362 -1.820 2.163 1.00 78.44 99 GLY A N 1
ATOM 792 C CA . GLY A 1 99 ? 23.215 -3.250 1.886 1.00 78.44 99 GLY A CA 1
ATOM 793 C C . GLY A 1 99 ? 22.249 -3.575 0.745 1.00 78.44 99 GLY A C 1
ATOM 794 O O . GLY A 1 99 ? 21.673 -2.702 0.097 1.00 78.44 99 GLY A O 1
ATOM 795 N N . TRP A 1 100 ? 22.103 -4.872 0.480 1.00 78.19 100 TRP A N 1
ATOM 796 C CA . TRP A 1 100 ? 21.355 -5.384 -0.667 1.00 78.19 100 TRP A CA 1
ATOM 797 C C . TRP A 1 100 ? 19.842 -5.290 -0.451 1.00 78.19 100 TRP A C 1
ATOM 799 O O . TRP A 1 100 ? 19.289 -5.902 0.466 1.00 78.19 100 TRP A O 1
ATOM 809 N N . LYS A 1 101 ? 19.154 -4.569 -1.342 1.00 82.31 101 LYS A N 1
ATOM 810 C CA . LYS A 1 101 ? 17.689 -4.479 -1.384 1.00 82.31 101 LYS A CA 1
ATOM 811 C C . LYS A 1 101 ? 17.153 -5.260 -2.578 1.00 82.31 101 LYS A C 1
ATOM 813 O O . LYS A 1 101 ? 17.744 -5.254 -3.651 1.00 82.31 101 LYS A O 1
ATOM 818 N N . ARG A 1 102 ? 16.016 -5.932 -2.387 1.00 85.44 102 ARG A N 1
ATOM 819 C CA . ARG A 1 102 ? 15.267 -6.576 -3.472 1.00 85.44 102 ARG A CA 1
ATOM 820 C C . ARG A 1 102 ? 14.010 -5.767 -3.736 1.00 85.44 102 ARG A C 1
ATOM 822 O O . ARG A 1 102 ? 13.156 -5.676 -2.855 1.00 85.44 102 ARG A O 1
ATOM 829 N N . PHE A 1 103 ? 13.915 -5.213 -4.934 1.00 88.56 103 PHE A N 1
ATOM 830 C CA . PHE A 1 103 ? 12.750 -4.464 -5.383 1.00 88.56 103 PHE A CA 1
ATOM 831 C C . PHE A 1 103 ? 11.791 -5.394 -6.144 1.00 88.56 103 PHE A C 1
ATOM 833 O O . PHE A 1 103 ? 12.254 -6.278 -6.870 1.00 88.56 103 PHE A O 1
ATOM 840 N N . PRO A 1 104 ? 10.466 -5.271 -5.946 1.00 90.12 104 PRO A N 1
ATOM 841 C CA . PRO A 1 104 ? 9.486 -5.914 -6.822 1.00 90.12 104 PRO A CA 1
ATOM 842 C C . PRO A 1 104 ? 9.509 -5.267 -8.202 1.00 90.12 104 PRO A C 1
ATOM 844 O O . PRO A 1 104 ? 9.885 -4.106 -8.315 1.00 90.12 104 PRO A O 1
ATOM 847 N N . SER A 1 105 ? 9.060 -5.974 -9.238 1.00 90.62 105 SER A N 1
ATOM 848 C CA . SER A 1 105 ? 8.897 -5.336 -10.546 1.00 90.62 105 SER A CA 1
ATOM 849 C C . SER A 1 105 ? 7.888 -4.183 -10.459 1.00 90.62 105 SER A C 1
ATOM 851 O O . SER A 1 105 ? 6.859 -4.312 -9.793 1.00 90.62 105 SER A O 1
ATOM 853 N N . TRP A 1 106 ? 8.167 -3.060 -11.119 1.00 92.31 106 TRP A N 1
ATOM 854 C CA . TRP A 1 106 ? 7.237 -1.933 -11.192 1.00 92.31 106 TRP A CA 1
ATOM 855 C C . TRP A 1 106 ? 5.903 -2.339 -11.828 1.00 92.31 106 TRP A C 1
ATOM 857 O O . TRP A 1 106 ? 4.851 -1.973 -11.311 1.00 92.31 106 TRP A O 1
ATOM 867 N N . ALA A 1 107 ? 5.946 -3.228 -12.826 1.00 88.94 107 ALA A N 1
ATOM 868 C CA . ALA A 1 107 ? 4.781 -3.769 -13.526 1.00 88.94 107 ALA A CA 1
ATOM 869 C C . ALA A 1 107 ? 3.783 -4.525 -12.628 1.00 88.94 107 ALA A C 1
ATOM 871 O O . ALA A 1 107 ? 2.670 -4.803 -13.057 1.00 88.94 107 ALA A O 1
ATOM 872 N N . ILE A 1 108 ? 4.154 -4.876 -11.389 1.00 91.31 108 ILE A N 1
ATOM 873 C CA . ILE A 1 108 ? 3.215 -5.428 -10.395 1.00 91.31 108 ILE A CA 1
ATOM 874 C C . ILE A 1 108 ? 2.910 -4.454 -9.249 1.00 91.31 108 ILE A C 1
ATOM 876 O O . ILE A 1 108 ? 1.954 -4.667 -8.513 1.00 91.31 108 ILE A O 1
ATOM 880 N N . VAL A 1 109 ? 3.713 -3.401 -9.064 1.00 94.75 109 VAL A N 1
ATOM 881 C CA . VAL A 1 109 ? 3.501 -2.396 -8.010 1.00 94.75 109 VAL A CA 1
ATOM 882 C C . VAL A 1 109 ? 2.536 -1.314 -8.458 1.00 94.75 109 VAL A C 1
ATOM 884 O O . VAL A 1 109 ? 1.645 -0.952 -7.694 1.00 94.75 109 VAL A O 1
ATOM 887 N N . GLU A 1 110 ? 2.705 -0.801 -9.673 1.00 93.81 110 GLU A N 1
ATOM 888 C CA . GLU A 1 110 ? 1.841 0.249 -10.203 1.00 93.81 110 GLU A CA 1
ATOM 889 C C . GLU A 1 110 ? 0.388 -0.228 -10.347 1.00 93.81 110 GLU A C 1
ATOM 891 O O . GLU A 1 110 ? -0.483 0.423 -9.762 1.00 93.81 110 GLU A O 1
ATOM 896 N N . PRO A 1 111 ? 0.093 -1.389 -10.973 1.00 93.75 111 PRO A N 1
ATOM 897 C CA . PRO A 1 111 ? -1.279 -1.888 -11.035 1.00 93.75 111 PRO A CA 1
ATOM 898 C C . PRO A 1 111 ? -1.899 -2.122 -9.658 1.00 93.75 111 PRO A C 1
ATOM 900 O O . PRO A 1 111 ? -3.069 -1.798 -9.466 1.00 93.75 111 PRO A O 1
ATOM 903 N N . LEU A 1 112 ? -1.126 -2.610 -8.680 1.00 96.56 112 LEU A N 1
ATOM 904 C CA . LEU A 1 112 ? -1.583 -2.753 -7.295 1.00 96.56 112 LEU A CA 1
ATOM 905 C C . LEU A 1 112 ? -1.971 -1.395 -6.696 1.00 96.56 112 LEU A C 1
ATOM 907 O O . LEU A 1 112 ? -3.053 -1.257 -6.132 1.00 96.56 112 LEU A O 1
ATOM 911 N N . ALA A 1 113 ? -1.092 -0.393 -6.794 1.00 96.75 113 ALA A N 1
ATOM 912 C CA . ALA A 1 113 ? -1.338 0.930 -6.224 1.00 96.75 113 ALA A CA 1
ATOM 913 C C . ALA A 1 113 ? -2.581 1.585 -6.841 1.00 96.75 113 ALA A C 1
ATOM 915 O O . ALA A 1 113 ? -3.430 2.106 -6.117 1.00 96.75 113 ALA A O 1
ATOM 916 N N . VAL A 1 114 ? -2.703 1.502 -8.168 1.00 95.25 114 VAL A N 1
ATOM 917 C CA . VAL A 1 114 ? -3.833 2.038 -8.927 1.00 95.25 114 VAL A CA 1
ATOM 918 C C . VAL A 1 114 ? -5.124 1.307 -8.573 1.00 95.25 114 VAL A C 1
ATOM 920 O O . VAL A 1 114 ? -6.076 1.940 -8.127 1.00 95.25 114 VAL A O 1
ATOM 923 N N . SER A 1 115 ? -5.180 -0.013 -8.750 1.00 95.69 115 SER A N 1
ATOM 924 C CA . SER A 1 115 ? -6.417 -0.787 -8.573 1.00 95.69 115 SER A CA 1
ATOM 925 C C . SER A 1 115 ? -6.942 -0.728 -7.138 1.00 95.69 115 SER A C 1
ATOM 927 O O . SER A 1 115 ? -8.142 -0.540 -6.936 1.00 95.69 115 SER A O 1
ATOM 929 N N . LEU A 1 116 ? -6.053 -0.784 -6.140 1.00 97.44 116 LEU A N 1
ATOM 930 C CA . LEU A 1 116 ? -6.425 -0.618 -4.737 1.00 97.44 116 LEU A CA 1
ATOM 931 C C . LEU A 1 116 ? -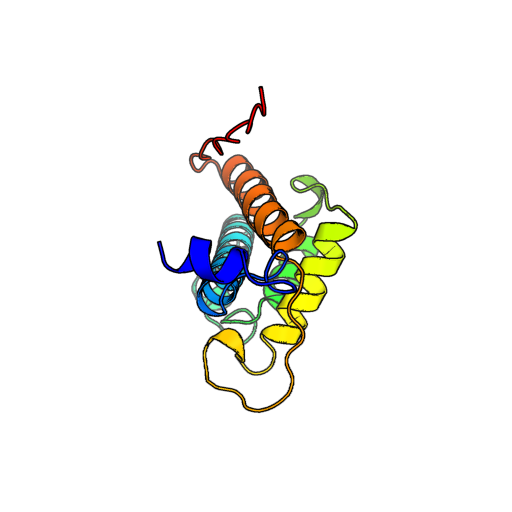7.000 0.777 -4.472 1.00 97.44 116 LEU A C 1
ATOM 933 O O . LEU A 1 116 ? -8.028 0.894 -3.805 1.00 97.44 116 LEU A O 1
ATOM 937 N N . HIS A 1 117 ? -6.352 1.826 -4.989 1.00 96.44 117 HIS A N 1
ATOM 938 C CA . HIS A 1 117 ? -6.858 3.192 -4.875 1.00 96.44 117 HIS A CA 1
ATOM 939 C C . HIS A 1 117 ? -8.252 3.315 -5.485 1.00 96.44 117 HIS A C 1
ATOM 941 O O . HIS A 1 117 ? -9.148 3.828 -4.823 1.00 96.44 117 HIS A O 1
ATOM 947 N N . GLN A 1 118 ? -8.457 2.815 -6.705 1.00 94.50 118 GLN A N 1
ATOM 948 C CA . GLN A 1 118 ? -9.756 2.899 -7.371 1.00 94.50 118 GLN A CA 1
ATOM 949 C C . GLN A 1 118 ? -10.846 2.155 -6.596 1.00 94.50 118 GLN A C 1
ATOM 951 O O . GLN A 1 118 ? -11.901 2.726 -6.331 1.00 94.50 118 GLN A O 1
ATOM 956 N N . ALA A 1 119 ? -10.569 0.924 -6.159 1.00 95.94 119 ALA A N 1
ATOM 957 C CA . ALA A 1 119 ? -11.506 0.131 -5.368 1.00 95.94 119 ALA A CA 1
ATOM 958 C C . ALA A 1 119 ? -11.928 0.856 -4.080 1.00 95.94 119 ALA A C 1
ATOM 960 O O . ALA A 1 119 ? -13.116 0.940 -3.762 1.00 95.94 119 ALA A O 1
ATOM 961 N N . VAL A 1 120 ? -10.963 1.421 -3.348 1.00 96.56 120 VAL A N 1
ATOM 962 C CA . VAL A 1 120 ? -11.241 2.149 -2.104 1.00 96.56 120 VAL A CA 1
ATOM 963 C C . VAL A 1 120 ? -11.949 3.473 -2.377 1.00 96.56 120 VAL A C 1
ATOM 965 O O . VAL A 1 120 ? -12.956 3.741 -1.728 1.00 96.56 120 VAL A O 1
ATOM 968 N N . ALA A 1 121 ? -11.472 4.281 -3.327 1.00 94.56 121 ALA A N 1
ATOM 969 C CA . ALA A 1 121 ? -12.049 5.585 -3.656 1.00 94.56 121 ALA A CA 1
ATOM 970 C C . ALA A 1 121 ? -13.525 5.459 -4.059 1.00 94.56 121 ALA A C 1
ATOM 972 O O . ALA A 1 121 ? -14.381 6.140 -3.488 1.00 94.56 121 ALA A O 1
ATOM 973 N N . SER A 1 122 ? -13.835 4.512 -4.953 1.00 93.12 122 SER A N 1
ATOM 974 C CA . SER A 1 122 ? -15.210 4.215 -5.355 1.00 93.12 122 SER A CA 1
ATOM 975 C C . SER A 1 122 ? -16.073 3.739 -4.185 1.00 93.12 122 SER A C 1
ATOM 977 O O . SER A 1 122 ? -17.240 4.114 -4.105 1.00 93.12 122 SER A O 1
ATOM 979 N N . HIS A 1 123 ? -15.518 2.963 -3.249 1.00 94.00 123 HIS A N 1
ATOM 980 C CA . HIS A 1 123 ? -16.268 2.489 -2.085 1.00 94.00 123 HIS A CA 1
ATOM 981 C C . HIS A 1 123 ? -16.604 3.601 -1.080 1.00 94.00 123 HIS A C 1
ATOM 983 O O . HIS A 1 123 ? -17.688 3.597 -0.501 1.00 94.00 123 HIS A O 1
ATOM 989 N N . ILE A 1 124 ? -15.693 4.554 -0.870 1.00 92.69 124 ILE A N 1
ATOM 990 C CA . ILE A 1 124 ? -15.870 5.632 0.117 1.00 92.69 124 ILE A CA 1
ATOM 991 C C . ILE A 1 124 ? -16.544 6.886 -0.463 1.00 92.69 124 ILE A C 1
ATOM 993 O O . ILE A 1 124 ? -16.759 7.852 0.266 1.00 92.69 124 ILE A O 1
ATOM 997 N N . GLY A 1 125 ? -16.888 6.878 -1.756 1.00 85.50 125 GLY A N 1
ATOM 998 C CA . GLY A 1 125 ? -17.600 7.970 -2.426 1.00 85.50 125 GLY A CA 1
ATOM 999 C C . GLY A 1 125 ? -16.727 9.177 -2.787 1.00 85.50 125 GLY A C 1
ATOM 1000 O O . GLY A 1 125 ? -17.252 10.277 -2.950 1.00 85.50 125 GLY A O 1
ATOM 1001 N N . ILE A 1 126 ? -15.408 8.996 -2.903 1.00 77.44 126 ILE A N 1
ATOM 1002 C CA . ILE A 1 126 ? -14.482 10.032 -3.385 1.00 77.44 126 ILE A CA 1
ATOM 1003 C C . ILE A 1 126 ? -14.236 9.799 -4.881 1.00 77.44 126 ILE A C 1
ATOM 1005 O O . ILE A 1 126 ? 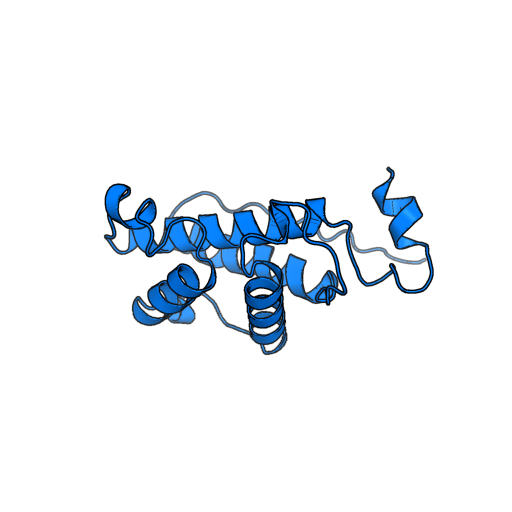-14.152 8.655 -5.325 1.00 77.44 126 ILE A O 1
ATOM 1009 N N . GLY A 1 127 ? -14.141 10.877 -5.668 1.00 68.75 127 GLY A N 1
ATOM 1010 C CA . GLY A 1 127 ? -13.929 10.791 -7.115 1.00 68.75 127 GLY A CA 1
ATOM 1011 C C . GLY A 1 127 ? -12.717 9.926 -7.478 1.00 68.75 127 GLY A C 1
ATOM 1012 O O . GLY A 1 127 ? -11.607 10.171 -7.007 1.00 68.75 127 GLY A O 1
ATOM 1013 N N . SER A 1 128 ? -12.944 8.910 -8.311 1.00 65.81 128 SER A N 1
ATOM 1014 C CA . SER A 1 128 ? -11.905 8.117 -8.965 1.00 65.81 128 SER A CA 1
ATOM 1015 C C . SER A 1 128 ? -11.367 8.846 -10.200 1.00 65.81 128 SER A C 1
ATOM 1017 O O . SER A 1 128 ? -12.101 9.559 -10.883 1.00 65.81 128 SER A O 1
ATOM 1019 N N . TYR A 1 129 ? -10.084 8.657 -10.515 1.00 69.06 129 TYR A N 1
ATOM 1020 C CA . TYR A 1 129 ? -9.486 9.174 -11.753 1.00 69.06 129 TYR A CA 1
ATOM 1021 C C . TYR A 1 129 ? -9.507 8.098 -12.841 1.00 69.06 129 TYR A C 1
ATOM 1023 O O . TYR A 1 129 ? -9.322 6.919 -12.540 1.00 69.06 129 TYR A O 1
ATOM 1031 N N . GLN A 1 130 ? -9.683 8.486 -14.103 1.00 58.06 130 GLN A N 1
ATOM 1032 C CA . GLN A 1 130 ? -9.447 7.577 -15.226 1.00 58.06 130 GLN A CA 1
ATOM 1033 C C . GLN A 1 130 ? -7.939 7.426 -15.434 1.00 58.06 130 GLN A C 1
ATOM 1035 O O . GLN A 1 130 ? -7.218 8.421 -15.509 1.00 58.06 130 GLN A O 1
ATOM 1040 N N . VAL A 1 131 ? -7.456 6.186 -15.508 1.00 57.22 131 VAL A N 1
ATOM 1041 C CA . VAL A 1 131 ? -6.082 5.918 -15.940 1.00 57.22 131 VAL A CA 1
ATOM 1042 C C . VAL A 1 131 ? -6.092 5.883 -17.458 1.00 57.22 131 VAL A C 1
ATOM 1044 O O . VAL A 1 131 ? -6.736 5.017 -18.046 1.00 57.22 131 VAL A O 1
ATOM 1047 N N . PHE A 1 132 ? -5.407 6.832 -18.088 1.00 48.53 132 PHE A N 1
ATOM 1048 C CA . PHE A 1 132 ? -5.153 6.777 -19.521 1.00 48.53 132 PHE A CA 1
ATOM 1049 C C . PHE A 1 132 ? -4.140 5.661 -19.770 1.00 48.53 132 PHE A C 1
ATOM 1051 O O . PHE A 1 132 ? -2.956 5.801 -19.475 1.00 48.53 132 PHE A O 1
ATOM 1058 N N . THR A 1 133 ? -4.612 4.515 -20.252 1.00 47.91 133 THR A N 1
ATOM 1059 C CA . THR A 1 133 ? -3.728 3.528 -20.867 1.00 47.91 133 THR A CA 1
ATOM 1060 C C . THR A 1 133 ? -3.394 4.045 -22.254 1.00 47.91 133 THR A C 1
ATOM 1062 O O . THR A 1 133 ? -4.213 3.912 -23.164 1.00 47.91 133 THR A O 1
ATOM 1065 N N . ASP A 1 134 ? -2.218 4.644 -22.416 1.00 44.22 134 ASP A N 1
ATOM 1066 C CA . ASP A 1 134 ? -1.669 4.866 -23.748 1.00 44.22 134 ASP A CA 1
ATOM 1067 C C . ASP A 1 134 ? -1.472 3.490 -24.395 1.00 44.22 134 ASP A C 1
ATOM 1069 O O . ASP A 1 134 ? -0.569 2.724 -24.049 1.00 44.22 134 ASP A O 1
ATOM 1073 N N . GLN A 1 135 ? -2.377 3.137 -25.307 1.00 42.91 135 GLN A N 1
ATOM 1074 C CA . GLN A 1 135 ? -2.153 2.054 -26.248 1.00 42.91 135 GLN A CA 1
ATOM 1075 C C . GLN A 1 135 ? -1.006 2.502 -27.151 1.00 42.91 135 GLN A C 1
ATOM 1077 O O . GLN A 1 135 ? -1.210 3.248 -28.105 1.00 42.91 135 GLN A O 1
ATOM 1082 N N . PHE A 1 136 ? 0.212 2.049 -26.852 1.00 45.28 136 PHE A N 1
ATOM 1083 C CA . PHE A 1 136 ? 1.281 2.020 -27.842 1.00 45.28 136 PHE A CA 1
ATOM 1084 C C . PHE A 1 136 ? 0.861 1.048 -28.951 1.00 45.28 136 PHE A C 1
ATOM 1086 O O . PHE A 1 136 ? 1.180 -0.140 -28.925 1.00 45.28 136 PHE A O 1
ATOM 1093 N N . HIS A 1 137 ? 0.092 1.556 -29.911 1.00 37.66 137 HIS A N 1
ATOM 1094 C CA . HIS A 1 137 ? -0.024 0.955 -31.225 1.00 37.66 137 HIS A CA 1
ATOM 1095 C C . HIS A 1 137 ? 1.324 1.144 -31.923 1.00 37.66 137 HIS A C 1
ATOM 1097 O O . HIS A 1 137 ? 1.677 2.245 -32.335 1.00 37.66 137 HIS A O 1
ATOM 1103 N N . LEU A 1 138 ? 2.105 0.066 -31.981 1.00 42.84 138 LEU A N 1
ATOM 1104 C CA . LEU A 1 138 ? 3.167 -0.077 -32.968 1.00 42.84 138 LEU A CA 1
ATOM 1105 C C . LEU A 1 138 ? 2.476 -0.361 -34.308 1.00 42.84 138 LEU A C 1
ATOM 1107 O O . LEU A 1 138 ? 1.950 -1.460 -34.498 1.00 42.84 138 LEU A O 1
ATOM 1111 N N . GLU A 1 139 ? 2.417 0.655 -35.168 1.00 48.03 139 GLU A N 1
ATOM 1112 C CA . GLU A 1 139 ? 2.274 0.480 -36.621 1.00 48.03 139 GLU A CA 1
ATOM 1113 C C . GLU A 1 139 ? 3.614 0.062 -37.240 1.00 48.03 139 GLU A C 1
ATOM 1115 O O . GLU A 1 139 ? 4.668 0.556 -36.768 1.00 48.03 139 GLU A O 1
#

Organism: NCBI:txid2182327

Foldseek 3Di:
DVQVVQCPDVPNVFPGDLVVLVVLLVLLLVLLVLLVVLLPDDPVNCCDPQNNLQLPSSVVVSVVSPLCVQAPDDPLLVVQSVLSNVCCVVDCSPDPDDDDHDHGGPVSSVCNSLRSNQSSCVVSVHDHDDDDPPPPPDD

Sequence (139 aa):
MVDQEIGALTGYEFVSPTPAYFLAMHGIELTLKAFLLYRGLSDKELRSKQYGHDLKACYRKSKELGLLTIFEISHNDVRAMAMLIRLNRCQGLRYIQTGWKRFPSWAIVEPLAVSLHQAVASHIGIGSYQVFTDQFHLE

Secondary structure (DSSP, 8-state):
-HHHHHHTSTTTTT---HHHHHHHHHHHHHHHHHHHHHTT--HHHHHSTTTTT-HHHHHHHHHHTTGGGT-PPPHHHHHHHHHHHHHTGGGTTTS---S---PPPHHHHHHHHHHHHHHHHHHHTPPPPP---------

Radius of gyration: 16.05 Å; chains: 1; bounding box: 41×26×53 Å